Protein AF-A0A3D5A3N8-F1 (afdb_monomer)

Solvent-accessible surface area (backbone atoms only — not comparable to full-atom values): 4729 Å² total; per-residue (Å²): 130,83,69,73,42,70,72,47,46,54,55,48,43,40,65,52,37,30,80,88,40,27,66,62,48,48,51,55,44,68,67,61,82,57,96,56,50,60,62,44,43,32,34,29,51,56,76,21,73,42,37,62,68,49,30,49,52,41,47,56,46,30,72,76,42,42,62,58,50,50,45,53,40,37,69,76,49,40,94,54,25,71,77,73,79

Sequence (85 aa):
MADFSRKYLEKRVRREFGRQNYEQAMEVVDSYTDKGGPMVQLACVVEAEGNLEMLRLLIEQARRDYRDALAGLMIKYGTDWHKHV

Structure (mmCIF, N/CA/C/O backbone):
data_AF-A0A3D5A3N8-F1
#
_entry.id   AF-A0A3D5A3N8-F1
#
loop_
_atom_site.group_PDB
_atom_site.id
_atom_site.type_symbol
_atom_site.label_atom_id
_atom_site.label_alt_id
_atom_site.label_comp_id
_atom_site.label_asym_id
_atom_site.label_entity_id
_atom_site.label_seq_id
_atom_site.pdbx_PDB_ins_code
_atom_site.Cartn_x
_atom_site.Cartn_y
_atom_site.Cartn_z
_atom_site.occupancy
_atom_site.B_iso_or_equiv
_atom_site.auth_seq_id
_atom_site.auth_comp_id
_atom_site.auth_asym_id
_atom_site.auth_atom_id
_atom_site.pdbx_PDB_model_num
ATOM 1 N N . MET A 1 1 ? 7.508 -16.547 -10.635 1.00 46.28 1 MET A N 1
ATOM 2 C CA . MET A 1 1 ? 6.779 -15.343 -11.080 1.00 46.28 1 MET A CA 1
ATOM 3 C C . MET A 1 1 ? 6.020 -14.828 -9.876 1.00 46.28 1 MET A C 1
ATOM 5 O O . MET A 1 1 ? 5.333 -15.630 -9.258 1.00 46.28 1 MET A O 1
ATOM 9 N N . ALA A 1 2 ? 6.237 -13.576 -9.469 1.00 54.69 2 ALA A N 1
ATO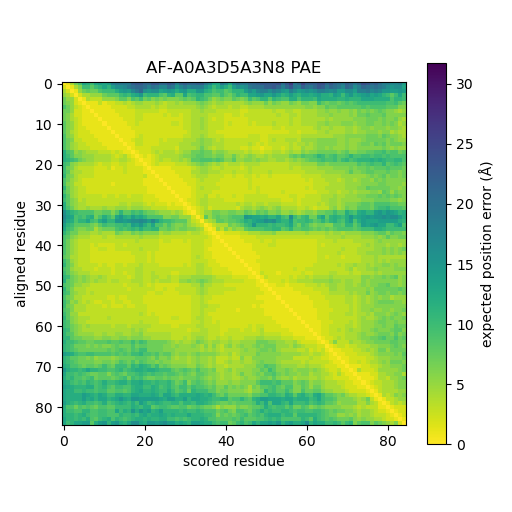M 10 C CA . ALA A 1 2 ? 5.451 -12.974 -8.397 1.00 54.69 2 ALA A CA 1
ATOM 11 C C . ALA A 1 2 ? 3.998 -12.882 -8.881 1.00 54.69 2 ALA A C 1
ATOM 13 O O . ALA A 1 2 ? 3.729 -12.335 -9.950 1.00 54.69 2 ALA A O 1
ATOM 14 N N . ASP A 1 3 ? 3.092 -13.531 -8.159 1.00 61.44 3 ASP A N 1
ATOM 15 C CA . ASP A 1 3 ? 1.682 -13.585 -8.519 1.00 61.44 3 ASP A CA 1
ATOM 16 C C . ASP A 1 3 ? 1.015 -12.320 -7.967 1.00 61.44 3 ASP A C 1
ATOM 18 O O . ASP A 1 3 ? 0.639 -12.260 -6.798 1.00 61.44 3 ASP A O 1
ATOM 22 N N . PHE A 1 4 ? 0.917 -11.277 -8.796 1.00 69.88 4 PHE A N 1
ATOM 23 C CA . PHE A 1 4 ? 0.273 -10.000 -8.453 1.00 69.88 4 PHE A CA 1
ATOM 24 C C . PHE A 1 4 ? -1.267 -10.096 -8.490 1.00 69.88 4 PHE A C 1
ATOM 26 O O . PHE A 1 4 ? -1.961 -9.177 -8.925 1.00 69.88 4 PHE A O 1
ATOM 33 N N . SER A 1 5 ? -1.816 -11.242 -8.086 1.00 76.75 5 SER A N 1
ATOM 34 C CA . SER A 1 5 ? -3.254 -11.489 -8.012 1.00 76.75 5 SER A CA 1
ATOM 35 C C . SER A 1 5 ? -3.908 -10.679 -6.896 1.00 76.75 5 SER A C 1
ATOM 37 O O . SER A 1 5 ? -3.312 -10.432 -5.845 1.00 76.75 5 SER A O 1
ATOM 39 N N . ARG A 1 6 ? -5.199 -10.368 -7.068 1.00 80.50 6 ARG A N 1
ATOM 40 C CA . ARG A 1 6 ? -6.052 -9.786 -6.018 1.00 80.50 6 ARG A CA 1
ATOM 41 C C . ARG A 1 6 ? -5.955 -10.557 -4.700 1.00 80.50 6 ARG A C 1
ATOM 43 O O . ARG A 1 6 ? -5.851 -9.955 -3.640 1.00 80.50 6 ARG A O 1
ATOM 50 N N . LYS A 1 7 ? -5.869 -11.888 -4.769 1.00 84.62 7 LYS A N 1
ATOM 51 C CA . LYS A 1 7 ? -5.729 -12.747 -3.585 1.00 84.62 7 LYS A CA 1
ATOM 52 C C . LYS A 1 7 ? -4.429 -12.485 -2.824 1.00 84.62 7 LYS A C 1
ATOM 54 O O . LYS A 1 7 ? -4.382 -12.609 -1.599 1.00 84.62 7 LYS A O 1
ATOM 59 N N . TYR A 1 8 ? -3.357 -12.164 -3.544 1.00 85.69 8 TYR A N 1
ATOM 60 C CA . TYR A 1 8 ? -2.080 -11.821 -2.937 1.00 85.69 8 TYR A CA 1
ATOM 61 C C . TYR A 1 8 ? -2.131 -10.425 -2.299 1.00 85.69 8 TYR A C 1
ATOM 63 O O . TYR A 1 8 ? -1.706 -10.272 -1.152 1.00 85.69 8 TYR A O 1
ATOM 71 N N . LEU A 1 9 ? -2.756 -9.455 -2.973 1.00 85.75 9 LEU A N 1
ATOM 72 C CA . LEU A 1 9 ? -3.030 -8.124 -2.428 1.00 85.75 9 LEU A CA 1
ATOM 73 C C . LEU A 1 9 ? -3.843 -8.182 -1.129 1.00 85.75 9 LEU A C 1
ATOM 75 O O . LEU A 1 9 ? -3.394 -7.663 -0.111 1.00 85.75 9 LEU A O 1
ATOM 79 N N . GLU A 1 10 ? -4.973 -8.891 -1.114 1.00 88.94 10 GLU A N 1
ATOM 80 C CA . GLU A 1 10 ? -5.808 -9.061 0.084 1.00 88.94 10 GLU A CA 1
ATOM 81 C C . GLU A 1 10 ? -5.015 -9.668 1.251 1.00 88.94 10 GLU A C 1
ATOM 83 O O . GLU A 1 10 ? -5.106 -9.220 2.398 1.00 88.94 10 GLU A O 1
ATOM 88 N N . LYS A 1 11 ? -4.180 -10.677 0.965 1.00 89.06 11 LYS A N 1
ATOM 89 C CA . LYS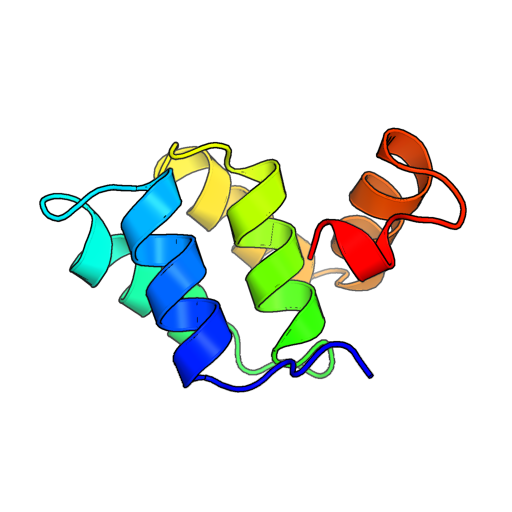 A 1 11 ? -3.305 -11.291 1.969 1.00 89.06 11 LYS A CA 1
ATOM 90 C C . LYS A 1 11 ? -2.291 -10.286 2.521 1.00 89.06 11 LYS A C 1
ATOM 92 O O . LYS A 1 11 ? -2.021 -10.315 3.723 1.00 89.06 11 LYS A O 1
ATOM 97 N N . ARG A 1 12 ? -1.726 -9.425 1.670 1.00 88.12 12 ARG A N 1
ATOM 98 C CA . ARG A 1 12 ? -0.747 -8.405 2.066 1.00 88.12 12 ARG A CA 1
ATOM 99 C C . ARG A 1 12 ? -1.400 -7.318 2.911 1.00 88.12 12 ARG A C 1
ATOM 101 O O . ARG A 1 12 ? -0.943 -7.085 4.024 1.00 88.12 12 ARG A O 1
ATOM 108 N N . VAL A 1 13 ? -2.519 -6.758 2.454 1.00 89.94 13 VAL A N 1
ATOM 109 C CA . VAL A 1 13 ? -3.290 -5.742 3.186 1.00 89.94 13 VAL A CA 1
ATOM 110 C C . VAL A 1 13 ? -3.685 -6.260 4.565 1.00 89.94 13 VAL A C 1
ATOM 112 O O . VAL A 1 13 ? -3.441 -5.608 5.576 1.00 89.94 13 VAL A O 1
ATOM 115 N N . ARG A 1 14 ? -4.205 -7.488 4.644 1.00 89.56 14 ARG A N 1
ATOM 116 C CA . ARG A 1 14 ? -4.582 -8.099 5.923 1.00 89.56 14 ARG A CA 1
ATOM 117 C C . ARG A 1 14 ? -3.401 -8.312 6.872 1.00 89.56 14 ARG A C 1
ATOM 119 O O . ARG A 1 14 ? -3.608 -8.328 8.085 1.00 89.56 14 ARG A O 1
ATOM 126 N N . ARG A 1 15 ? -2.192 -8.520 6.343 1.00 89.50 15 ARG A N 1
ATOM 127 C CA . ARG A 1 15 ? -0.969 -8.682 7.140 1.00 89.50 15 ARG A CA 1
ATOM 128 C C . ARG A 1 15 ? -0.481 -7.348 7.702 1.00 89.50 15 ARG A C 1
ATOM 130 O O . ARG A 1 15 ? -0.151 -7.314 8.879 1.00 89.50 15 ARG A O 1
ATOM 137 N N . GLU A 1 16 ? -0.442 -6.300 6.884 1.00 88.50 16 GLU A N 1
ATOM 138 C CA . GLU A 1 16 ? 0.114 -4.995 7.274 1.00 88.50 16 GLU A CA 1
ATOM 139 C C . GLU A 1 16 ? -0.874 -4.179 8.127 1.00 88.50 16 GLU A C 1
ATOM 141 O O . GLU A 1 16 ? -0.501 -3.624 9.152 1.00 88.50 16 GLU A O 1
ATOM 146 N N . PHE A 1 17 ? -2.158 -4.155 7.757 1.00 88.44 17 PHE A N 1
ATOM 147 C CA . PHE A 1 17 ? -3.181 -3.320 8.407 1.00 88.44 17 PHE A CA 1
ATOM 148 C C . PHE A 1 17 ? -3.983 -4.064 9.485 1.00 88.44 17 PHE A C 1
ATOM 150 O O . PHE A 1 17 ? -4.750 -3.466 10.243 1.00 88.44 17 PHE A O 1
ATOM 157 N N . GLY A 1 18 ? -3.828 -5.388 9.564 1.00 89.06 18 GLY A N 1
ATOM 158 C CA . GLY A 1 18 ? -4.613 -6.234 10.457 1.00 89.06 18 GLY A CA 1
ATOM 159 C C . GLY A 1 18 ? -6.100 -6.287 10.082 1.00 89.06 18 GLY A C 1
ATOM 160 O O . GLY A 1 18 ? -6.549 -5.709 9.098 1.00 89.06 18 GLY A O 1
ATOM 161 N N . ARG A 1 19 ? -6.902 -7.014 10.873 1.00 86.81 19 ARG A N 1
ATOM 162 C CA . ARG A 1 19 ? -8.343 -7.193 10.596 1.00 86.81 19 ARG A CA 1
ATOM 163 C C . ARG A 1 19 ? -9.170 -5.919 10.773 1.00 86.81 19 ARG A C 1
ATOM 165 O O . ARG A 1 19 ? -10.159 -5.769 10.075 1.00 86.81 19 ARG A O 1
ATOM 172 N N . GLN A 1 20 ? -8.785 -5.042 11.700 1.00 86.69 20 GLN A N 1
ATOM 173 C CA . GLN A 1 20 ? -9.561 -3.842 12.036 1.00 86.69 20 GLN A CA 1
ATOM 174 C C . GLN A 1 20 ? -9.533 -2.800 10.914 1.00 86.69 20 GLN A C 1
ATOM 176 O O . GLN A 1 20 ? -10.555 -2.188 10.627 1.00 86.69 20 GLN A O 1
ATOM 181 N N . ASN A 1 21 ? -8.385 -2.644 10.252 1.00 89.12 21 ASN A N 1
ATOM 182 C CA . ASN A 1 21 ? -8.211 -1.674 9.172 1.00 89.12 21 ASN A CA 1
ATOM 183 C C . ASN A 1 21 ? -8.240 -2.322 7.780 1.00 89.12 21 ASN A C 1
ATOM 185 O O . ASN A 1 21 ? -8.092 -1.619 6.787 1.00 89.12 21 ASN A O 1
ATOM 189 N N . TYR A 1 22 ? -8.453 -3.642 7.696 1.00 90.06 22 TYR A N 1
ATOM 190 C CA . TYR A 1 22 ? -8.476 -4.393 6.439 1.00 90.06 22 TYR A CA 1
ATOM 191 C C . TYR A 1 22 ? -9.474 -3.820 5.432 1.00 90.06 22 TYR A C 1
ATOM 193 O O . TYR A 1 22 ? -9.095 -3.545 4.300 1.00 90.06 22 TYR A O 1
ATOM 201 N N . GLU A 1 23 ? -10.732 -3.635 5.841 1.00 90.38 23 GLU A N 1
ATOM 202 C CA . GLU A 1 23 ? -11.793 -3.186 4.932 1.00 90.38 23 GLU A CA 1
ATOM 203 C C . GLU A 1 23 ? -11.517 -1.774 4.411 1.00 90.38 23 GLU A C 1
ATOM 205 O O . GLU A 1 23 ? -11.566 -1.542 3.208 1.00 90.38 23 GLU A O 1
ATOM 210 N N . GLN A 1 24 ? -11.120 -0.856 5.297 1.00 91.38 24 GLN A N 1
ATOM 211 C CA . GLN A 1 24 ? -10.776 0.512 4.906 1.00 91.38 24 GLN A CA 1
ATOM 212 C C . GLN A 1 24 ? -9.530 0.562 4.013 1.00 91.38 24 GLN A C 1
ATOM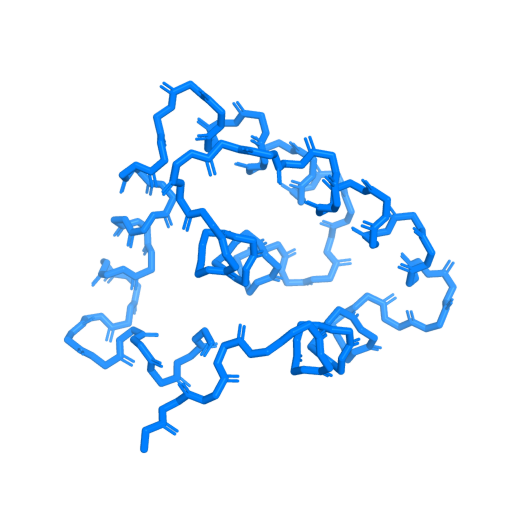 214 O O . GLN A 1 24 ? -9.490 1.330 3.056 1.00 91.38 24 GLN A O 1
ATOM 219 N N . ALA A 1 25 ? -8.507 -0.246 4.300 1.00 91.25 25 ALA A N 1
ATOM 220 C CA . ALA A 1 25 ? -7.306 -0.304 3.476 1.00 91.25 25 ALA A CA 1
ATOM 221 C C . ALA A 1 25 ? -7.610 -0.894 2.092 1.00 91.25 25 ALA A C 1
ATOM 223 O O . ALA A 1 25 ? -7.151 -0.356 1.089 1.00 91.25 25 ALA A O 1
ATOM 224 N N . MET A 1 26 ? -8.432 -1.947 2.022 1.00 91.44 26 MET A N 1
ATOM 225 C CA . MET A 1 26 ? -8.896 -2.511 0.754 1.00 91.44 26 MET A CA 1
ATOM 226 C C . MET A 1 26 ? -9.718 -1.510 -0.051 1.00 91.44 26 MET A C 1
ATOM 228 O O . MET A 1 26 ? -9.499 -1.406 -1.249 1.00 91.44 26 MET A O 1
ATOM 232 N N . GLU A 1 27 ? -10.605 -0.738 0.579 1.00 91.62 27 GLU A N 1
ATOM 233 C CA . GLU A 1 27 ? -11.384 0.297 -0.111 1.00 91.62 27 GLU A CA 1
ATOM 234 C C . GLU A 1 27 ? -10.477 1.373 -0.725 1.00 91.62 27 GLU A C 1
ATOM 236 O O . GLU A 1 27 ? -10.629 1.741 -1.889 1.00 91.62 27 GLU A O 1
ATOM 241 N N . VAL A 1 28 ? -9.477 1.835 0.032 1.00 9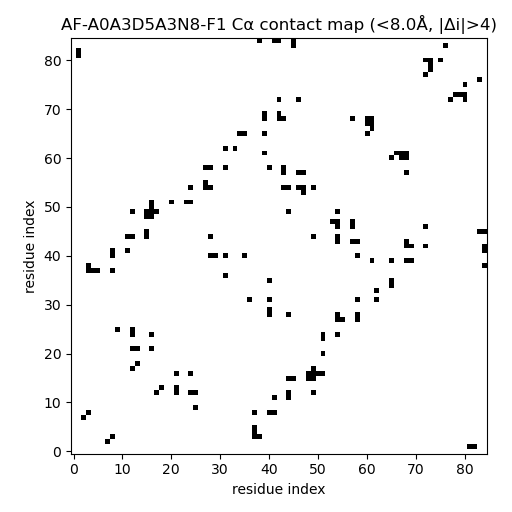0.75 28 VAL A N 1
ATOM 242 C CA . VAL A 1 28 ? -8.496 2.817 -0.448 1.00 90.75 28 VAL A CA 1
ATOM 243 C C . VAL A 1 28 ? -7.686 2.255 -1.616 1.00 90.75 28 VAL A C 1
ATOM 245 O O . VAL A 1 28 ? -7.492 2.946 -2.616 1.00 90.75 28 VAL A O 1
ATOM 248 N N . VAL A 1 29 ? -7.250 1.001 -1.525 1.00 89.69 29 VAL A N 1
ATOM 249 C CA . VAL A 1 29 ? -6.493 0.340 -2.591 1.00 89.69 29 VAL A CA 1
ATOM 250 C C . VAL A 1 29 ? -7.349 0.108 -3.838 1.00 89.69 29 VAL A C 1
ATOM 252 O O . VAL A 1 29 ? -6.914 0.444 -4.939 1.00 89.69 29 VAL A O 1
ATOM 255 N N . ASP A 1 30 ? -8.570 -0.407 -3.684 1.00 88.62 30 ASP A N 1
ATOM 256 C CA . ASP A 1 30 ? -9.510 -0.648 -4.787 1.00 88.62 30 ASP A CA 1
ATOM 257 C C . ASP A 1 30 ? -9.957 0.668 -5.448 1.00 88.62 30 ASP A C 1
ATOM 259 O O . ASP A 1 30 ? -10.316 0.682 -6.625 1.00 88.62 30 ASP A O 1
ATOM 263 N N . SER A 1 31 ? -9.870 1.799 -4.736 1.00 88.12 31 SER A N 1
ATOM 264 C CA . SER A 1 31 ? -10.113 3.120 -5.322 1.00 88.12 31 SER A CA 1
ATOM 265 C C . SER A 1 31 ? -9.073 3.506 -6.386 1.00 88.12 31 SER A C 1
ATOM 267 O O . SER A 1 31 ? -9.330 4.383 -7.217 1.00 88.12 31 SER A O 1
ATOM 269 N N . TYR A 1 32 ? -7.894 2.881 -6.388 1.00 84.75 32 TYR A N 1
ATOM 270 C CA . TYR A 1 32 ? -6.888 3.083 -7.424 1.00 84.75 32 TYR A CA 1
ATOM 271 C C . TYR A 1 32 ? -7.216 2.228 -8.652 1.00 84.75 32 TYR A C 1
ATOM 273 O O . TYR A 1 32 ? -7.054 1.012 -8.636 1.00 84.75 32 TYR A O 1
ATOM 281 N N . THR A 1 33 ? -7.666 2.874 -9.729 1.00 76.62 33 THR A N 1
ATOM 282 C CA . THR A 1 33 ? -8.087 2.212 -10.981 1.00 76.62 33 THR A CA 1
ATOM 283 C C . THR A 1 33 ? -7.194 2.562 -12.177 1.00 76.62 33 THR A C 1
ATOM 285 O O . THR A 1 33 ? -7.496 2.212 -13.317 1.00 76.62 33 THR A O 1
ATOM 288 N N . ASP A 1 34 ? -6.075 3.240 -11.921 1.00 75.75 34 ASP A N 1
ATOM 289 C CA . ASP A 1 34 ? -5.168 3.766 -12.938 1.00 75.75 34 ASP A CA 1
ATOM 290 C C . ASP A 1 34 ? -4.175 2.727 -13.495 1.00 75.75 34 ASP A C 1
ATOM 292 O O . ASP A 1 34 ? -4.047 1.594 -13.022 1.00 75.75 34 ASP A O 1
ATOM 296 N N . LYS A 1 35 ? -3.428 3.146 -14.530 1.00 66.62 35 LYS A N 1
ATOM 297 C CA . LYS A 1 35 ? -2.522 2.319 -15.359 1.00 66.62 35 LYS A CA 1
ATOM 298 C C . LYS A 1 35 ? -1.431 1.550 -14.596 1.00 66.62 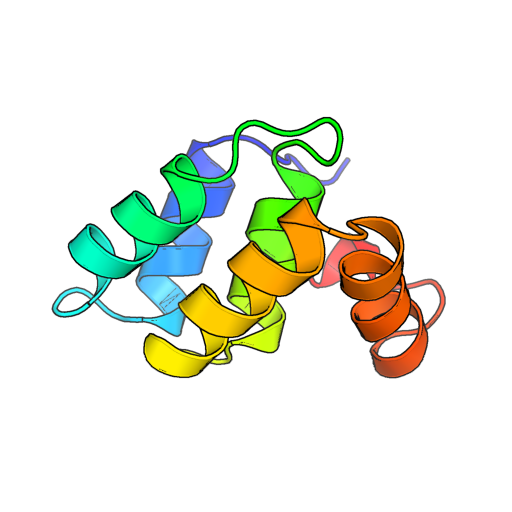35 LYS A C 1
ATOM 300 O O . LYS A 1 35 ? -0.824 0.656 -15.180 1.00 66.62 35 LYS A O 1
ATOM 305 N N . GLY A 1 36 ? -1.171 1.876 -13.330 1.00 64.50 36 GLY A N 1
ATOM 306 C CA . GLY A 1 36 ? -0.220 1.167 -12.472 1.00 64.50 36 GLY A CA 1
ATOM 307 C C . GLY A 1 36 ? -0.666 -0.239 -12.049 1.00 64.50 36 GLY A C 1
ATOM 308 O O . GLY A 1 36 ? 0.170 -1.075 -11.697 1.00 64.50 36 GLY A O 1
ATOM 309 N N . GLY A 1 37 ? -1.975 -0.513 -12.112 1.00 79.38 37 GLY A N 1
ATOM 310 C CA . GLY A 1 37 ? -2.549 -1.822 -11.812 1.00 79.38 37 GLY A CA 1
ATOM 311 C C . GLY A 1 37 ? -2.220 -2.358 -10.404 1.00 79.38 37 GLY A C 1
ATOM 312 O O . GLY A 1 37 ? -1.884 -1.588 -9.499 1.00 79.38 37 GLY A O 1
ATOM 313 N N . PRO A 1 38 ? -2.272 -3.692 -10.211 1.00 79.19 38 PRO A N 1
ATOM 314 C CA . PRO A 1 38 ? -2.051 -4.338 -8.912 1.00 79.19 38 PRO A CA 1
ATOM 315 C C . PRO A 1 38 ? -0.660 -4.103 -8.313 1.00 79.19 38 PRO A C 1
ATOM 317 O O . PRO A 1 38 ? -0.480 -4.168 -7.101 1.00 79.19 38 PRO A O 1
ATOM 320 N N . MET A 1 39 ? 0.336 -3.817 -9.153 1.00 82.56 39 MET A N 1
ATOM 321 C CA . MET A 1 39 ? 1.712 -3.596 -8.713 1.00 82.56 39 MET A CA 1
ATOM 322 C C . MET A 1 39 ? 1.854 -2.284 -7.937 1.00 82.56 39 MET A C 1
ATOM 324 O O . MET A 1 39 ? 2.513 -2.256 -6.902 1.00 82.56 39 MET A O 1
ATOM 328 N N . VAL A 1 40 ? 1.198 -1.216 -8.395 1.00 85.94 40 VAL A N 1
ATOM 329 C CA . VAL A 1 40 ? 1.196 0.077 -7.692 1.00 85.94 40 VAL A CA 1
ATOM 330 C C . VAL A 1 40 ? 0.350 0.013 -6.423 1.00 85.94 40 VAL A C 1
ATOM 332 O O . VAL A 1 40 ? 0.732 0.552 -5.391 1.00 85.94 40 VAL A O 1
ATOM 335 N N . GLN A 1 41 ? -0.755 -0.725 -6.455 1.00 88.56 41 GLN A N 1
ATOM 336 C CA . GLN A 1 41 ? -1.546 -1.007 -5.258 1.00 88.56 41 GLN A CA 1
ATOM 337 C C . GLN A 1 41 ? -0.709 -1.698 -4.171 1.00 88.56 41 GLN A C 1
ATOM 339 O O . GLN A 1 41 ? -0.679 -1.248 -3.026 1.00 88.56 41 GLN A O 1
ATOM 344 N N . LEU A 1 42 ? 0.017 -2.760 -4.535 1.00 87.19 42 LEU A N 1
ATOM 345 C CA . LEU A 1 42 ? 0.921 -3.468 -3.626 1.00 87.19 42 LEU A CA 1
ATOM 346 C C . LEU A 1 42 ? 2.054 -2.569 -3.133 1.00 87.19 42 LEU A C 1
ATOM 348 O O . LEU A 1 42 ? 2.380 -2.596 -1.949 1.00 87.19 42 LEU A O 1
ATOM 352 N N . ALA A 1 43 ? 2.602 -1.741 -4.019 1.00 86.81 43 ALA A N 1
ATOM 353 C CA . ALA A 1 43 ? 3.622 -0.766 -3.679 1.00 86.81 43 ALA A CA 1
ATOM 354 C C . ALA A 1 43 ? 3.179 0.172 -2.552 1.00 86.81 43 ALA A C 1
ATOM 356 O O . ALA A 1 43 ? 3.853 0.283 -1.528 1.00 86.81 43 ALA A O 1
ATOM 357 N N . CYS A 1 44 ? 2.004 0.783 -2.706 1.00 89.06 44 CYS A N 1
ATOM 358 C CA . CYS A 1 44 ? 1.439 1.669 -1.697 1.00 89.06 44 CYS A CA 1
ATOM 359 C C . CYS A 1 44 ? 1.156 0.934 -0.379 1.00 89.06 44 CYS A C 1
ATOM 361 O O . CYS A 1 44 ? 1.383 1.492 0.687 1.00 89.06 44 CYS A O 1
ATOM 363 N N . VAL A 1 45 ? 0.701 -0.322 -0.432 1.00 89.81 45 VAL A N 1
ATOM 364 C CA . VAL A 1 45 ? 0.449 -1.149 0.763 1.00 89.81 45 VAL A CA 1
ATOM 365 C C . VAL A 1 45 ? 1.734 -1.447 1.533 1.00 89.81 45 VAL A C 1
ATOM 367 O O . VAL A 1 45 ? 1.723 -1.399 2.760 1.00 89.81 45 VAL A O 1
ATOM 370 N N . VAL A 1 46 ? 2.825 -1.750 0.828 1.00 87.31 46 VAL A N 1
ATOM 371 C CA . VAL A 1 46 ? 4.128 -2.045 1.440 1.00 87.31 46 VAL A CA 1
ATOM 372 C C . VAL A 1 46 ? 4.752 -0.787 2.036 1.00 87.31 46 VAL A C 1
ATOM 374 O O . VAL A 1 46 ? 5.207 -0.830 3.172 1.00 87.31 46 VAL A O 1
ATOM 377 N N . GLU A 1 47 ? 4.738 0.335 1.314 1.00 87.31 47 GLU A N 1
ATOM 378 C CA . GLU A 1 47 ? 5.289 1.606 1.812 1.00 87.31 47 GLU A CA 1
ATOM 379 C C . GLU A 1 47 ? 4.450 2.229 2.933 1.00 87.31 47 GLU A C 1
ATOM 381 O O . GLU A 1 47 ? 4.966 2.988 3.748 1.00 87.31 47 GLU A O 1
ATOM 386 N N . ALA A 1 48 ? 3.159 1.909 3.008 1.00 88.62 48 ALA A N 1
ATOM 387 C CA . ALA A 1 48 ? 2.307 2.395 4.081 1.00 88.62 48 ALA A CA 1
ATOM 388 C C . ALA A 1 48 ? 2.607 1.744 5.443 1.00 88.62 48 ALA A C 1
ATOM 390 O O . ALA A 1 48 ? 2.204 2.307 6.457 1.00 88.62 48 ALA A O 1
ATOM 391 N N . GLU A 1 49 ? 3.263 0.575 5.481 1.00 86.44 49 GLU A N 1
ATOM 392 C CA . GLU A 1 49 ? 3.685 -0.133 6.708 1.00 86.44 49 GLU A CA 1
ATOM 393 C C . GLU A 1 49 ? 2.571 -0.222 7.783 1.00 86.44 49 GLU A C 1
ATOM 395 O O . GLU A 1 49 ? 2.795 -0.033 8.978 1.00 86.44 49 GLU A O 1
ATOM 400 N N . GLY A 1 50 ? 1.327 -0.474 7.349 1.00 86.44 50 GLY A N 1
ATOM 401 C CA . GLY A 1 50 ? 0.148 -0.589 8.220 1.00 86.44 50 GLY A CA 1
ATOM 402 C C . GLY A 1 50 ? -0.515 0.736 8.629 1.00 86.44 50 GLY A C 1
ATOM 403 O O . GLY A 1 50 ? -1.516 0.722 9.351 1.00 86.44 50 GLY A O 1
ATOM 404 N N . ASN A 1 51 ? -0.017 1.881 8.155 1.00 90.19 51 ASN A N 1
ATOM 405 C CA . ASN A 1 51 ? -0.604 3.198 8.391 1.00 90.19 51 ASN A CA 1
ATOM 406 C C . ASN A 1 51 ? -1.615 3.571 7.294 1.00 90.19 51 ASN A C 1
ATOM 408 O O . ASN A 1 51 ? -1.275 3.753 6.124 1.00 90.19 51 ASN A O 1
ATOM 412 N N . LEU A 1 52 ? -2.887 3.701 7.676 1.00 89.62 52 LEU A N 1
ATOM 413 C CA . LEU A 1 52 ? -3.987 3.934 6.738 1.00 89.62 52 LEU A CA 1
ATOM 414 C C . LEU A 1 52 ? -3.992 5.344 6.135 1.00 89.62 52 LEU A C 1
ATOM 416 O O . LEU A 1 52 ? -4.375 5.518 4.978 1.00 89.62 52 LEU A O 1
ATOM 420 N N . GLU A 1 53 ? -3.548 6.348 6.889 1.00 91.00 53 GLU A N 1
ATOM 421 C CA . GLU A 1 53 ? -3.408 7.714 6.376 1.00 91.00 53 GLU A CA 1
ATOM 422 C C . GLU A 1 53 ? -2.278 7.784 5.350 1.00 91.00 53 GLU A C 1
ATOM 424 O O . GLU A 1 53 ? -2.448 8.367 4.278 1.00 91.00 53 GLU A O 1
ATOM 429 N N . MET A 1 54 ? -1.164 7.101 5.633 1.00 90.62 54 MET A N 1
ATOM 430 C CA . MET A 1 54 ? -0.050 6.984 4.695 1.00 90.62 54 MET A CA 1
ATOM 431 C C . MET A 1 54 ? -0.477 6.265 3.413 1.00 90.62 54 MET A C 1
ATOM 433 O O . MET A 1 54 ? -0.168 6.727 2.319 1.00 90.62 54 MET A O 1
ATOM 437 N N . LEU A 1 55 ? -1.256 5.184 3.526 1.00 91.12 55 LEU A N 1
ATOM 438 C CA . LEU A 1 55 ? -1.803 4.469 2.371 1.00 91.12 55 LEU A CA 1
ATOM 439 C C . LEU A 1 55 ? -2.649 5.3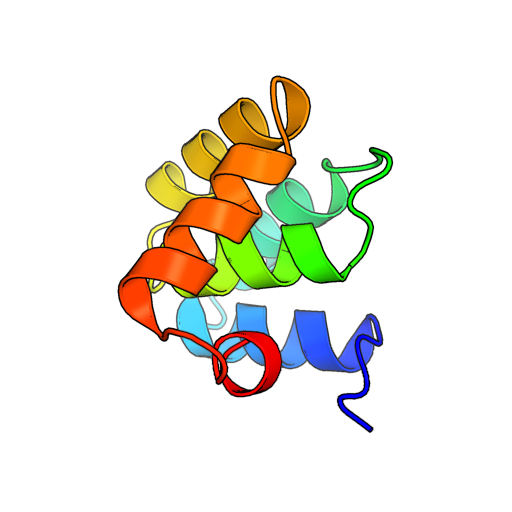80 1.474 1.00 91.12 55 LEU A C 1
ATOM 441 O O . LEU A 1 55 ? -2.478 5.370 0.257 1.00 91.12 55 LEU A O 1
ATOM 445 N N . ARG A 1 56 ? -3.542 6.185 2.062 1.00 91.12 56 ARG A N 1
ATOM 446 C CA . ARG A 1 56 ? -4.364 7.147 1.310 1.00 91.12 56 ARG A CA 1
ATOM 447 C C . ARG A 1 56 ? -3.494 8.157 0.572 1.00 91.12 56 ARG A C 1
ATOM 449 O O . ARG A 1 56 ? -3.692 8.363 -0.622 1.00 91.12 56 ARG A O 1
ATOM 456 N N . LEU A 1 57 ? -2.505 8.722 1.260 1.00 90.94 57 LEU A N 1
ATOM 457 C CA . LEU A 1 57 ? -1.583 9.698 0.687 1.00 90.94 57 LEU A CA 1
ATOM 458 C C . LEU A 1 57 ? -0.764 9.102 -0.468 1.00 90.94 57 LEU A C 1
ATOM 460 O O . LEU A 1 57 ? -0.649 9.724 -1.523 1.00 90.94 57 LEU A O 1
ATOM 464 N N . LEU A 1 58 ? -0.259 7.877 -0.307 1.00 89.38 58 LEU A N 1
ATOM 465 C CA . LEU A 1 58 ? 0.479 7.157 -1.347 1.00 89.38 58 LEU A CA 1
ATOM 466 C C . LEU A 1 58 ? -0.395 6.854 -2.568 1.00 89.38 58 LEU A C 1
ATOM 468 O O . LEU A 1 58 ? 0.063 7.014 -3.695 1.00 89.38 58 LEU A O 1
ATOM 472 N N . ILE A 1 59 ? -1.656 6.465 -2.367 1.00 89.62 59 ILE A N 1
ATOM 473 C CA . ILE A 1 59 ? -2.600 6.222 -3.467 1.00 89.62 59 ILE A CA 1
ATOM 474 C C . ILE A 1 59 ? -2.942 7.525 -4.201 1.00 89.62 59 ILE A C 1
ATOM 476 O O . ILE A 1 59 ? -2.983 7.541 -5.431 1.00 89.62 59 ILE A O 1
ATOM 480 N N . GLU A 1 60 ? -3.144 8.637 -3.490 1.00 89.56 60 GLU A N 1
ATOM 481 C CA . GLU A 1 60 ? -3.357 9.945 -4.123 1.00 89.56 60 GLU A CA 1
ATOM 482 C C . GLU A 1 60 ? -2.135 10.422 -4.916 1.00 89.56 60 GLU A C 1
ATOM 484 O O . GLU A 1 60 ? -2.286 10.952 -6.019 1.00 89.56 60 GLU A O 1
ATOM 489 N N . GLN A 1 61 ? -0.925 10.202 -4.394 1.00 86.94 61 GLN A N 1
ATOM 490 C CA . GLN A 1 61 ? 0.312 10.468 -5.127 1.00 86.94 61 GLN A CA 1
ATOM 491 C C . GLN A 1 61 ? 0.420 9.577 -6.363 1.00 86.94 61 GLN A C 1
ATOM 493 O O . GLN A 1 61 ? 0.653 10.087 -7.455 1.00 86.94 61 GLN A O 1
ATOM 498 N N . ALA A 1 62 ? 0.144 8.281 -6.225 1.00 86.62 62 ALA A N 1
ATOM 499 C CA . ALA A 1 62 ? 0.188 7.325 -7.324 1.00 86.62 62 ALA A CA 1
ATOM 500 C C . ALA A 1 62 ? -0.828 7.629 -8.437 1.00 86.62 62 ALA A C 1
ATOM 502 O O . ALA A 1 62 ? -0.589 7.291 -9.596 1.00 86.62 62 ALA A O 1
ATOM 503 N N . ARG A 1 63 ? -1.967 8.258 -8.115 1.00 85.06 63 ARG A N 1
ATOM 504 C CA . ARG A 1 63 ? -2.926 8.750 -9.123 1.00 85.06 63 ARG A CA 1
ATOM 505 C C . ARG A 1 63 ? -2.355 9.898 -9.951 1.00 85.06 63 ARG A C 1
ATOM 507 O O . ARG A 1 63 ? -2.664 10.009 -11.132 1.00 85.06 63 ARG A O 1
ATOM 514 N N . ARG A 1 64 ? -1.540 10.763 -9.340 1.00 85.81 64 ARG A N 1
ATOM 515 C CA . ARG A 1 64 ? -0.879 11.876 -10.038 1.00 85.81 64 ARG A CA 1
ATOM 516 C C . ARG A 1 64 ? 0.322 11.387 -10.836 1.00 85.81 64 ARG A C 1
ATOM 518 O O . ARG A 1 64 ? 0.426 11.697 -12.018 1.00 85.81 64 ARG A O 1
ATOM 525 N N . ASP A 1 65 ? 1.190 10.613 -10.191 1.00 84.31 65 ASP A N 1
ATOM 526 C CA . ASP A 1 65 ? 2.341 9.974 -10.811 1.00 84.31 65 ASP A CA 1
ATOM 527 C C . ASP A 1 65 ? 2.613 8.603 -10.176 1.00 84.31 65 ASP A C 1
ATOM 529 O O . ASP A 1 65 ? 3.174 8.459 -9.090 1.00 84.31 65 ASP A O 1
ATOM 533 N N . TYR A 1 66 ? 2.197 7.553 -10.877 1.00 81.75 66 TYR A N 1
ATOM 534 C CA . TYR A 1 66 ? 2.373 6.179 -10.414 1.00 81.75 66 TYR A CA 1
ATOM 535 C C . TYR A 1 66 ? 3.832 5.709 -10.488 1.00 81.75 66 TYR A C 1
ATOM 537 O O . TYR A 1 66 ? 4.186 4.708 -9.860 1.00 81.75 66 TYR A O 1
ATOM 545 N N . ARG A 1 67 ? 4.682 6.389 -11.271 1.00 79.88 67 ARG A N 1
ATOM 546 C CA . ARG A 1 67 ? 6.097 6.027 -11.391 1.00 79.88 67 ARG A CA 1
ATOM 547 C C . ARG A 1 67 ? 6.845 6.400 -10.128 1.00 79.88 67 ARG A C 1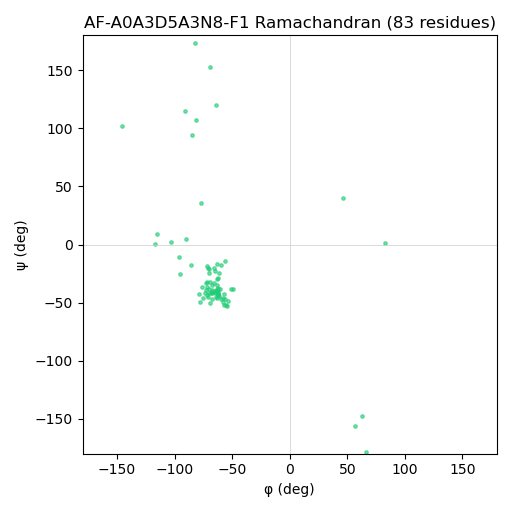
ATOM 549 O O . ARG A 1 67 ? 7.727 5.642 -9.753 1.00 79.88 67 ARG A O 1
ATOM 556 N N . ASP A 1 68 ? 6.452 7.476 -9.451 1.00 80.25 68 ASP A N 1
ATOM 557 C CA . ASP A 1 68 ? 7.024 7.855 -8.156 1.00 80.25 68 ASP A CA 1
ATOM 558 C C . ASP A 1 68 ? 6.749 6.802 -7.078 1.00 80.25 68 ASP A C 1
ATOM 560 O O . ASP A 1 68 ? 7.654 6.433 -6.330 1.00 80.25 68 ASP A O 1
ATOM 564 N N . ALA A 1 69 ? 5.540 6.230 -7.052 1.00 77.31 69 ALA A N 1
ATOM 565 C CA . ALA A 1 69 ? 5.209 5.146 -6.125 1.00 77.31 69 ALA A CA 1
ATOM 566 C C . ALA A 1 69 ? 6.099 3.905 -6.339 1.00 77.31 69 ALA A C 1
ATOM 568 O O . ALA A 1 69 ? 6.539 3.274 -5.379 1.00 77.31 69 ALA A O 1
ATOM 569 N N . LEU A 1 70 ? 6.415 3.571 -7.596 1.00 80.25 70 LEU A N 1
ATOM 570 C CA . LEU A 1 70 ? 7.337 2.476 -7.925 1.00 80.25 70 LEU A CA 1
ATOM 571 C C . LEU A 1 70 ? 8.805 2.861 -7.700 1.00 80.25 70 LEU A C 1
ATOM 573 O O . LEU A 1 70 ? 9.599 2.030 -7.260 1.00 80.25 70 LEU A O 1
ATOM 577 N N . ALA A 1 71 ? 9.171 4.112 -7.975 1.00 80.38 71 ALA A N 1
ATOM 578 C CA . ALA A 1 71 ? 10.515 4.629 -7.768 1.00 80.38 71 ALA A CA 1
ATOM 579 C C . ALA A 1 71 ? 10.889 4.611 -6.284 1.00 80.38 71 ALA A C 1
ATOM 581 O O . ALA A 1 71 ? 12.011 4.231 -5.964 1.00 80.38 71 ALA A O 1
ATOM 582 N N . GLY A 1 72 ? 9.951 4.922 -5.382 1.00 74.75 72 GLY A N 1
ATOM 583 C CA . GLY A 1 72 ? 10.155 4.808 -3.935 1.00 74.75 72 GLY A CA 1
ATOM 584 C C . GLY A 1 72 ? 10.624 3.409 -3.524 1.00 74.75 72 GLY A C 1
ATOM 585 O O . GLY A 1 72 ? 11.666 3.264 -2.882 1.00 74.75 72 GLY A O 1
ATOM 586 N N . LEU A 1 73 ? 9.941 2.368 -4.004 1.00 76.19 73 LEU A N 1
ATOM 587 C CA . LEU A 1 73 ? 10.339 0.977 -3.760 1.00 76.19 73 LEU A CA 1
ATOM 588 C C . LEU A 1 73 ? 11.648 0.602 -4.439 1.00 76.19 73 LEU A C 1
ATOM 590 O O . LEU A 1 73 ? 12.453 -0.120 -3.857 1.00 76.19 73 LEU A O 1
ATOM 594 N N . MET A 1 74 ? 11.872 1.080 -5.660 1.00 78.69 74 MET A N 1
ATOM 595 C CA . MET A 1 74 ? 13.107 0.813 -6.389 1.00 78.69 74 MET A CA 1
ATOM 596 C C . MET A 1 74 ? 14.318 1.465 -5.707 1.00 78.69 74 MET A C 1
ATOM 598 O O . MET A 1 74 ? 15.402 0.890 -5.710 1.00 78.69 74 MET A O 1
ATOM 602 N N . ILE A 1 75 ? 14.143 2.624 -5.071 1.00 80.50 75 ILE A N 1
ATOM 603 C CA . ILE A 1 75 ? 15.176 3.280 -4.261 1.00 80.50 75 ILE A CA 1
ATOM 604 C C . ILE A 1 75 ? 15.391 2.516 -2.947 1.00 80.50 75 ILE A C 1
ATOM 606 O O . ILE A 1 75 ? 16.534 2.288 -2.557 1.00 80.50 75 ILE A O 1
ATOM 610 N N . LYS A 1 76 ? 14.312 2.093 -2.276 1.00 75.81 76 LYS A N 1
ATOM 611 C CA . LYS A 1 76 ? 14.365 1.435 -0.957 1.00 75.81 76 LYS A CA 1
ATOM 612 C C . LYS A 1 76 ? 14.898 -0.002 -1.022 1.00 75.81 76 LYS A C 1
ATOM 614 O O . LYS A 1 76 ? 15.660 -0.411 -0.151 1.00 75.81 76 LYS A O 1
ATOM 619 N N . TYR A 1 77 ? 14.528 -0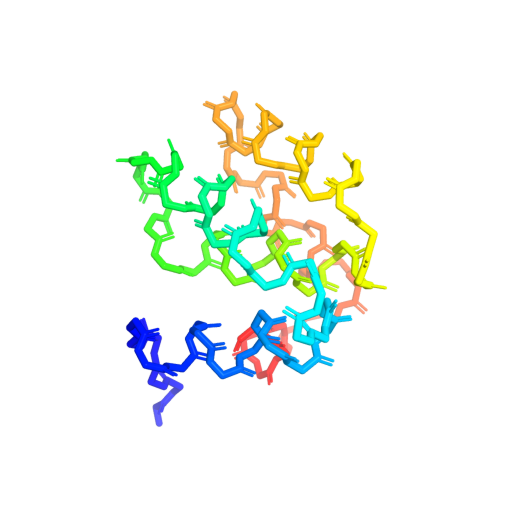.756 -2.056 1.00 76.06 77 TYR A N 1
ATOM 620 C CA . TYR A 1 77 ? 14.835 -2.186 -2.202 1.00 76.06 77 TYR A CA 1
ATOM 621 C C . TYR A 1 77 ? 15.728 -2.514 -3.409 1.00 76.06 77 TYR A C 1
ATOM 623 O O . TYR A 1 77 ? 16.059 -3.680 -3.634 1.00 76.06 77 TYR A O 1
ATOM 631 N N . GLY A 1 78 ? 16.143 -1.514 -4.191 1.00 74.81 78 GLY A N 1
ATOM 632 C CA . GLY A 1 78 ? 17.000 -1.722 -5.358 1.00 74.81 78 GLY A CA 1
ATOM 633 C C . GLY A 1 78 ? 16.325 -2.593 -6.418 1.00 74.81 78 GLY A C 1
ATOM 634 O O . GLY A 1 78 ? 15.109 -2.589 -6.570 1.00 74.81 78 GLY A O 1
ATOM 635 N N . THR A 1 79 ? 17.105 -3.391 -7.146 1.00 74.31 79 THR A N 1
ATOM 636 C CA . THR A 1 79 ? 16.623 -4.312 -8.194 1.00 74.31 79 THR A CA 1
ATOM 637 C C . THR A 1 79 ? 15.703 -5.426 -7.683 1.00 74.31 79 THR A C 1
ATOM 639 O O . THR A 1 79 ? 14.986 -6.036 -8.476 1.00 74.31 79 THR A O 1
ATOM 642 N N . ASP A 1 80 ? 15.693 -5.681 -6.374 1.00 73.69 80 ASP A N 1
ATOM 643 C CA . ASP A 1 80 ? 14.876 -6.711 -5.734 1.00 73.69 80 ASP A CA 1
ATOM 644 C C . ASP A 1 80 ? 13.500 -6.204 -5.290 1.00 73.69 80 ASP A C 1
ATOM 646 O O . ASP A 1 80 ? 12.729 -6.969 -4.712 1.00 73.69 80 ASP A O 1
ATOM 650 N N . TRP A 1 81 ? 13.141 -4.954 -5.595 1.00 71.31 81 TRP A N 1
ATOM 651 C CA . TRP A 1 81 ? 11.864 -4.356 -5.197 1.00 71.31 81 TRP A CA 1
ATOM 652 C C . TRP A 1 81 ? 10.645 -5.217 -5.553 1.00 71.31 81 TRP A C 1
ATOM 654 O O . TRP A 1 81 ? 9.745 -5.377 -4.733 1.00 71.31 81 TRP A O 1
ATOM 664 N N . HIS A 1 82 ? 10.666 -5.880 -6.713 1.00 70.56 82 HIS A N 1
ATOM 665 C CA . HIS A 1 82 ? 9.627 -6.814 -7.159 1.00 70.56 82 HIS A CA 1
ATOM 666 C C . HIS A 1 82 ? 9.400 -8.023 -6.234 1.00 70.56 82 HIS A C 1
ATOM 668 O O . HIS A 1 82 ? 8.388 -8.702 -6.374 1.00 70.56 82 HIS A O 1
ATOM 674 N N . LYS A 1 83 ? 10.345 -8.349 -5.342 1.00 73.50 83 LYS A N 1
ATOM 675 C CA . LYS A 1 83 ? 10.196 -9.409 -4.331 1.00 73.50 83 LYS A CA 1
ATOM 676 C C . LYS A 1 83 ? 9.503 -8.915 -3.060 1.00 73.50 83 LYS A C 1
ATOM 678 O O . LYS A 1 83 ? 9.074 -9.737 -2.252 1.00 73.50 83 LYS A O 1
ATOM 683 N N . HIS A 1 84 ? 9.459 -7.600 -2.857 1.00 70.00 84 HIS A N 1
ATOM 684 C CA . HIS A 1 84 ? 8.889 -6.967 -1.670 1.00 70.00 84 HIS A CA 1
ATOM 685 C C . HIS A 1 84 ? 7.434 -6.537 -1.871 1.00 70.00 84 HIS A C 1
ATOM 687 O O . HIS A 1 84 ? 6.689 -6.500 -0.882 1.00 70.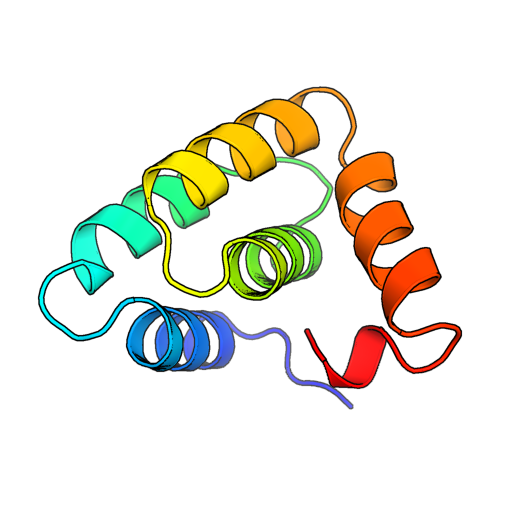00 84 HIS A O 1
ATOM 693 N N . VAL A 1 85 ? 7.046 -6.282 -3.127 1.00 64.88 85 VAL A N 1
ATOM 694 C CA . VAL A 1 85 ? 5.654 -6.095 -3.560 1.00 64.88 85 VAL A CA 1
ATOM 695 C C . VAL A 1 85 ? 4.936 -7.382 -3.882 1.00 64.88 85 VAL A C 1
ATOM 697 O O . VAL A 1 85 ? 5.543 -8.369 -4.346 1.00 64.88 85 VAL A O 1
#

Foldseek 3Di:
DPDLDPVVLLVLLCVQQNPVCSVVLVVLLVVQPDPCPSVLSLLLSLVCSNPSVSSNVSSVVCVVPVVVSVVVLCVVPPPCSSVSD

Radius of gyration: 11.52 Å; Cα contacts (8 Å, |Δi|>4): 93; chains: 1; bounding box: 29×27×27 Å

pLDDT: mean 82.73, std 8.92, range [46.28, 91.62]

Secondary structure (DSSP, 8-state):
-----HHHHHHHHHHHSHHHHHHHHHHHHHT--STTHHHHHHHHHHHTTT-HHHHHHHHHHHHH-HHHHHHHHHHHHGGGGGGT-

Mean predicted aligned error: 5.47 Å